Protein AF-A0A914YEJ6-F1 (afdb_monomer_lite)

Sequence (119 aa):
MFLLDGSIILDEILSHMDDKSYNLKNYNPLEQIVHTFHMEEMWASALIDYRNFEVDPPADKVCQCVMDIENNGILLKLRQTALIIREPNLMLGYGQERAERRCSENASSPGQLESPYHH

pLDDT: mean 75.42, std 19.62, range [35.03, 93.81]

Foldseek 3Di:
DPPPPLVVQLCVLVVCQVPCLPFQNPDHSVRSSVVVVVVVVVCVVVVVVVVVCVVPPPDPPDDVLVVPCVPVCVVVVVVVVSCCRRPVVVVCVVPVVVVVVVCVVVVPDDDDDDDPDDD

Radius of gyration: 22.32 Å; chains: 1; bounding box: 52×30×65 Å

Secondary structure (DSSP, 8-state):
-----HHHHHHHHHTTTT-TTSSSTTS-HHHHHHHHHHHHHHHHHHHHHHHHHHHS---SSS-HHHH-TTTSSHHHHHHHHHHHHH-HHHHHTTTHHHHHHHHHHHTT-----------

Organism: NCBI:txid310955

Structure (mmCIF, N/CA/C/O backbone):
data_AF-A0A914YEJ6-F1
#
_entry.id   AF-A0A914YEJ6-F1
#
loop_
_atom_site.group_PDB
_atom_site.id
_atom_site.type_symbol
_atom_site.label_atom_id
_atom_site.label_alt_id
_atom_site.label_comp_id
_atom_site.label_asym_id
_atom_site.label_entity_id
_atom_site.label_seq_id
_atom_site.pdbx_PDB_ins_code
_atom_site.Cartn_x
_atom_site.Cartn_y
_atom_site.Cartn_z
_atom_site.occupancy
_atom_site.B_iso_or_equiv
_atom_site.auth_seq_id
_atom_site.auth_comp_id
_atom_site.auth_asym_id
_atom_site.auth_atom_id
_atom_site.pdbx_PDB_model_num
ATOM 1 N N . MET A 1 1 ? 8.389 4.043 15.584 1.00 37.16 1 MET A N 1
ATOM 2 C CA . MET A 1 1 ? 8.777 5.094 14.625 1.00 37.16 1 MET A CA 1
ATOM 3 C C . MET A 1 1 ? 9.193 4.368 13.359 1.00 37.16 1 MET A C 1
ATOM 5 O O . MET A 1 1 ? 10.244 3.747 13.367 1.00 37.16 1 MET A O 1
ATOM 9 N N . PHE A 1 2 ? 8.316 4.313 12.356 1.00 49.88 2 PHE A N 1
ATOM 10 C CA . PHE A 1 2 ? 8.645 3.757 11.044 1.00 49.88 2 PHE A CA 1
ATOM 11 C C . PHE A 1 2 ? 9.394 4.847 10.279 1.00 49.88 2 PHE A C 1
ATOM 13 O O . PHE A 1 2 ? 8.782 5.704 9.654 1.00 49.88 2 PHE A O 1
ATOM 20 N N . LEU A 1 3 ? 10.714 4.885 10.433 1.00 52.75 3 LEU A N 1
ATOM 21 C CA . LEU A 1 3 ? 11.574 5.519 9.443 1.00 52.75 3 LEU A CA 1
ATOM 22 C C . LEU A 1 3 ? 11.826 4.439 8.395 1.00 52.75 3 LEU A C 1
ATOM 24 O O . LEU A 1 3 ? 12.773 3.668 8.530 1.00 52.75 3 LEU A O 1
ATOM 28 N N . LEU A 1 4 ? 10.928 4.310 7.417 1.00 60.31 4 LEU A N 1
ATOM 29 C CA . LEU A 1 4 ? 11.316 3.641 6.184 1.00 60.31 4 LEU A CA 1
ATOM 30 C C . LEU A 1 4 ? 12.352 4.547 5.534 1.00 60.31 4 LEU A C 1
ATOM 32 O O . LEU A 1 4 ? 12.073 5.686 5.161 1.00 60.31 4 LEU A O 1
ATOM 36 N N . ASP A 1 5 ? 13.590 4.071 5.543 1.00 78.25 5 ASP A N 1
ATOM 37 C CA . ASP A 1 5 ? 14.706 4.797 4.980 1.00 78.25 5 ASP A CA 1
ATOM 38 C C . ASP A 1 5 ? 14.478 4.848 3.468 1.00 78.25 5 ASP A C 1
ATOM 40 O O . ASP A 1 5 ? 14.524 3.822 2.788 1.00 78.25 5 ASP A O 1
ATOM 44 N N . GLY A 1 6 ? 14.156 6.031 2.939 1.00 83.62 6 GLY A N 1
ATOM 45 C CA . GLY A 1 6 ? 13.890 6.207 1.509 1.00 83.62 6 GLY A CA 1
ATOM 46 C C . GLY A 1 6 ? 15.054 5.728 0.636 1.00 83.62 6 GLY A C 1
ATOM 47 O O . GLY A 1 6 ? 14.845 5.367 -0.519 1.00 83.62 6 GLY A O 1
ATOM 48 N N . SER A 1 7 ? 16.262 5.660 1.205 1.00 85.50 7 SER A N 1
ATOM 49 C CA . SER A 1 7 ? 17.434 5.056 0.575 1.00 85.50 7 SER A CA 1
ATOM 50 C C . SER A 1 7 ? 17.279 3.552 0.318 1.00 85.50 7 SER A C 1
ATOM 52 O O . SER A 1 7 ? 17.687 3.104 -0.745 1.00 85.50 7 SER A O 1
ATOM 54 N N . ILE A 1 8 ? 16.629 2.792 1.208 1.00 89.44 8 ILE A N 1
ATOM 55 C CA . ILE A 1 8 ? 16.352 1.356 1.026 1.00 89.44 8 ILE A CA 1
ATOM 56 C C . ILE A 1 8 ? 15.338 1.150 -0.099 1.00 89.44 8 ILE A C 1
ATOM 58 O O . ILE A 1 8 ? 15.541 0.301 -0.957 1.00 89.44 8 ILE A O 1
ATOM 62 N N . ILE A 1 9 ? 14.264 1.948 -0.126 1.00 87.31 9 ILE A N 1
ATOM 63 C CA . ILE A 1 9 ? 13.260 1.892 -1.204 1.00 87.31 9 ILE A CA 1
ATOM 64 C C . ILE A 1 9 ? 13.918 2.182 -2.553 1.00 87.31 9 ILE A C 1
ATOM 66 O O . ILE A 1 9 ? 13.658 1.502 -3.545 1.00 87.31 9 ILE A O 1
ATOM 70 N N . LEU A 1 10 ? 14.771 3.205 -2.585 1.00 91.06 10 LEU A N 1
ATOM 71 C CA . LEU A 1 10 ? 15.481 3.583 -3.792 1.00 91.06 10 LEU A CA 1
ATOM 72 C C . LEU A 1 10 ? 16.456 2.484 -4.232 1.00 91.06 10 LEU A C 1
ATOM 74 O O . LEU A 1 10 ? 16.434 2.112 -5.399 1.0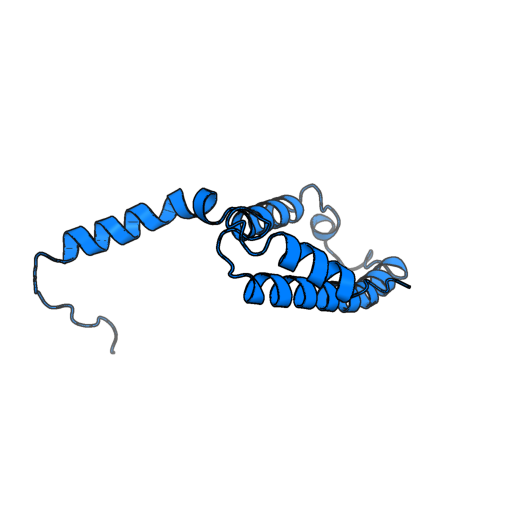0 91.06 10 LEU A O 1
ATOM 78 N N . ASP A 1 11 ? 17.268 1.946 -3.322 1.00 92.38 11 ASP A N 1
ATOM 79 C CA . ASP A 1 11 ? 18.223 0.866 -3.607 1.00 92.38 11 ASP A CA 1
ATOM 80 C C . ASP A 1 11 ? 17.519 -0.397 -4.126 1.00 92.38 11 ASP A C 1
ATOM 82 O O . ASP A 1 11 ? 17.920 -0.981 -5.133 1.00 92.38 11 ASP A O 1
ATOM 86 N N . GLU A 1 12 ? 16.392 -0.761 -3.517 1.00 91.25 12 GLU A N 1
ATOM 87 C CA . GLU A 1 12 ? 15.594 -1.919 -3.914 1.00 91.25 12 GLU A CA 1
ATOM 88 C C . GLU A 1 12 ? 15.016 -1.769 -5.331 1.00 91.25 12 GLU A C 1
ATOM 90 O O . GLU A 1 12 ? 15.052 -2.708 -6.123 1.00 91.25 12 GLU A O 1
ATOM 95 N N . ILE A 1 13 ? 14.500 -0.592 -5.695 1.00 90.06 13 ILE A N 1
ATOM 96 C CA . ILE A 1 13 ? 13.943 -0.377 -7.041 1.00 90.06 13 ILE A CA 1
ATOM 97 C C . ILE A 1 13 ? 15.060 -0.227 -8.076 1.00 90.06 13 ILE A C 1
ATOM 99 O O . ILE A 1 13 ? 14.962 -0.767 -9.178 1.00 90.06 13 ILE A O 1
ATOM 103 N N . LEU A 1 14 ? 16.135 0.492 -7.740 1.00 91.62 14 LEU A N 1
ATOM 104 C CA . LEU A 1 14 ? 17.247 0.711 -8.664 1.00 91.62 14 LEU A CA 1
ATOM 105 C C . LEU A 1 14 ? 18.047 -0.572 -8.925 1.00 91.62 14 LEU A C 1
ATOM 107 O O . LEU A 1 14 ? 18.492 -0.772 -10.053 1.00 91.62 14 LEU A O 1
ATOM 111 N N . SER A 1 15 ? 18.173 -1.470 -7.942 1.00 93.44 15 SER A N 1
ATOM 112 C CA . SER A 1 15 ? 18.809 -2.786 -8.129 1.00 93.44 15 SER A CA 1
ATOM 113 C C . SER A 1 15 ? 18.045 -3.705 -9.091 1.00 93.44 15 SER A C 1
ATOM 115 O O . SER A 1 15 ? 18.640 -4.624 -9.654 1.00 93.44 15 SER A O 1
ATOM 117 N N . HIS A 1 16 ? 16.768 -3.412 -9.350 1.00 90.50 16 HIS A N 1
ATOM 118 C CA . HIS A 1 16 ? 15.907 -4.145 -10.279 1.00 90.50 16 HIS A CA 1
ATOM 119 C C . HIS A 1 16 ? 15.459 -3.299 -11.483 1.00 90.50 16 HIS A C 1
ATOM 121 O O . HIS A 1 16 ? 14.530 -3.682 -12.191 1.00 90.50 16 HIS A O 1
ATOM 127 N N . MET A 1 17 ? 16.098 -2.154 -11.760 1.00 88.31 17 MET A N 1
ATOM 128 C CA . MET A 1 17 ? 15.587 -1.193 -12.753 1.00 88.31 17 MET A CA 1
ATOM 129 C C . MET A 1 17 ? 15.501 -1.736 -14.187 1.00 88.31 17 MET A C 1
ATOM 131 O O . MET A 1 17 ? 14.691 -1.256 -14.982 1.00 88.31 17 MET A O 1
ATOM 135 N N . ASP A 1 18 ? 16.328 -2.732 -14.507 1.00 86.69 18 ASP A N 1
ATOM 136 C CA . ASP A 1 18 ? 16.350 -3.400 -15.809 1.00 86.69 18 ASP A CA 1
ATOM 137 C C . ASP A 1 18 ? 15.408 -4.620 -15.869 1.00 86.69 18 ASP A C 1
ATOM 139 O O . ASP A 1 18 ? 15.151 -5.160 -16.951 1.00 86.69 18 ASP A O 1
ATOM 143 N N . ASP A 1 19 ? 14.851 -5.049 -14.731 1.00 87.00 19 ASP A N 1
ATOM 144 C CA . ASP A 1 19 ? 13.885 -6.141 -14.654 1.00 87.00 19 ASP A CA 1
ATOM 145 C C . ASP A 1 19 ? 12.456 -5.620 -14.856 1.00 87.00 19 ASP A C 1
ATOM 147 O O . ASP A 1 19 ? 11.771 -5.162 -13.944 1.00 87.00 19 ASP A O 1
ATOM 151 N N . LYS A 1 20 ? 11.958 -5.763 -16.086 1.00 79.44 20 LYS A N 1
ATOM 152 C CA . LYS A 1 20 ? 10.583 -5.386 -16.462 1.00 79.44 20 LYS A CA 1
ATOM 153 C C . LYS A 1 20 ? 9.496 -6.226 -15.781 1.00 79.44 20 LYS A C 1
ATOM 155 O O . LYS A 1 20 ? 8.315 -5.912 -15.913 1.00 79.44 20 LYS A O 1
ATOM 160 N N . SER A 1 21 ? 9.865 -7.326 -15.128 1.00 80.31 21 SER A N 1
ATOM 161 C CA . SER A 1 21 ? 8.944 -8.182 -14.382 1.00 80.31 21 SER A CA 1
ATOM 162 C C . SER A 1 21 ? 8.904 -7.864 -12.889 1.00 80.31 21 SER A C 1
ATOM 164 O O . SER A 1 21 ? 8.014 -8.360 -12.192 1.00 80.31 21 SER A O 1
ATOM 166 N N . TYR A 1 22 ? 9.821 -7.015 -12.417 1.00 82.12 22 TYR A N 1
ATOM 167 C CA . TYR A 1 22 ? 9.906 -6.610 -11.028 1.00 82.12 22 TYR A CA 1
ATOM 168 C C . TYR A 1 22 ? 8.752 -5.676 -10.637 1.00 82.12 22 TYR A C 1
ATOM 170 O O . TYR A 1 22 ? 8.433 -4.709 -11.331 1.00 82.12 22 TYR A O 1
ATOM 178 N N . ASN A 1 23 ? 8.133 -5.973 -9.491 1.00 80.12 23 ASN A N 1
ATOM 179 C CA . ASN A 1 23 ? 7.083 -5.180 -8.854 1.00 80.12 23 ASN A CA 1
ATOM 180 C C . ASN A 1 23 ? 5.887 -4.837 -9.776 1.00 80.12 23 ASN A C 1
ATOM 182 O O . ASN A 1 23 ? 5.010 -5.676 -9.999 1.00 80.12 23 ASN A O 1
ATOM 186 N N . LEU A 1 24 ? 5.822 -3.604 -10.288 1.00 81.94 24 LEU A N 1
ATOM 187 C CA . LEU A 1 24 ? 4.733 -3.103 -11.126 1.00 81.94 24 LEU A CA 1
ATOM 188 C C . LEU A 1 24 ? 5.108 -3.229 -12.606 1.00 81.94 24 LEU A C 1
ATOM 190 O O . LEU A 1 24 ? 5.722 -2.336 -13.184 1.00 81.94 24 LEU A O 1
ATOM 194 N N . LYS A 1 25 ? 4.679 -4.324 -13.240 1.00 78.19 25 LYS A N 1
ATOM 195 C CA . LYS A 1 25 ? 5.105 -4.735 -14.596 1.00 78.19 25 LYS A CA 1
ATOM 196 C C . LYS A 1 25 ? 4.863 -3.716 -15.719 1.00 78.19 25 LYS A C 1
ATOM 198 O O . LYS A 1 25 ? 5.506 -3.793 -16.760 1.00 78.19 25 LYS A O 1
ATOM 203 N N . ASN A 1 26 ? 3.935 -2.777 -15.533 1.00 78.12 26 ASN A N 1
ATOM 204 C CA . ASN A 1 26 ? 3.613 -1.741 -16.524 1.00 78.12 26 ASN A CA 1
ATOM 205 C C . ASN A 1 26 ? 4.187 -0.357 -16.172 1.00 78.12 26 ASN A C 1
ATOM 207 O O . ASN A 1 26 ? 3.872 0.609 -16.860 1.00 78.12 26 ASN A O 1
ATOM 211 N N . TYR A 1 27 ? 4.982 -0.252 -15.105 1.00 83.31 27 TYR A N 1
ATOM 212 C CA . TYR A 1 27 ? 5.528 1.010 -14.614 1.00 83.31 27 TYR A CA 1
ATOM 213 C C . TYR A 1 27 ? 7.011 1.085 -14.960 1.00 83.31 27 TYR A C 1
ATOM 215 O O . TYR A 1 27 ? 7.770 0.140 -14.725 1.00 83.31 27 TYR A O 1
ATOM 223 N N . ASN A 1 28 ? 7.447 2.230 -15.472 1.00 87.25 28 ASN A N 1
ATOM 224 C CA . ASN A 1 28 ? 8.872 2.507 -15.597 1.00 87.25 28 ASN A CA 1
ATOM 225 C C . ASN A 1 28 ? 9.510 2.718 -14.200 1.00 87.25 28 ASN A C 1
ATOM 227 O O . ASN A 1 28 ? 8.792 2.994 -13.236 1.00 87.25 28 ASN A O 1
ATOM 231 N N . PRO A 1 29 ? 10.846 2.621 -14.054 1.00 88.44 29 PRO A N 1
ATOM 232 C CA . PRO A 1 29 ? 11.495 2.717 -12.743 1.00 88.44 29 PRO A CA 1
ATOM 233 C C . PRO A 1 29 ? 11.163 3.996 -11.959 1.00 88.44 29 PRO A C 1
ATOM 235 O O . PRO A 1 29 ? 10.999 3.946 -10.743 1.00 88.44 29 PRO A O 1
ATOM 238 N N . LEU A 1 30 ? 10.996 5.139 -12.635 1.00 89.69 30 LEU A N 1
ATOM 239 C CA . LEU A 1 30 ? 10.609 6.390 -11.976 1.00 89.69 30 LEU A CA 1
ATOM 240 C C . LEU A 1 30 ? 9.182 6.312 -11.421 1.00 89.69 30 LEU A C 1
ATOM 242 O O . LEU A 1 30 ? 8.934 6.736 -10.294 1.00 89.69 30 LEU A O 1
ATOM 246 N N . GLU A 1 31 ? 8.250 5.748 -12.186 1.00 89.00 31 GLU A N 1
ATOM 247 C CA . GLU A 1 31 ? 6.876 5.531 -11.731 1.00 89.00 31 GLU A CA 1
ATOM 248 C C . GLU A 1 31 ? 6.827 4.559 -10.546 1.00 89.00 31 GLU A C 1
ATOM 250 O O . GLU A 1 31 ? 6.050 4.779 -9.621 1.00 89.00 31 GLU A O 1
ATOM 255 N N . GLN A 1 32 ? 7.676 3.525 -10.524 1.00 88.81 32 GLN A N 1
ATOM 256 C CA . GLN A 1 32 ? 7.788 2.602 -9.387 1.00 88.81 32 GLN A CA 1
ATOM 257 C C . GLN A 1 32 ? 8.293 3.306 -8.121 1.00 88.81 32 GLN A C 1
ATOM 259 O O . GLN A 1 32 ? 7.735 3.103 -7.040 1.00 88.81 32 GLN A O 1
ATOM 264 N N . ILE A 1 33 ? 9.309 4.167 -8.251 1.00 90.56 33 ILE A N 1
ATOM 265 C CA . ILE A 1 33 ? 9.833 4.979 -7.144 1.00 90.56 33 ILE A CA 1
ATOM 266 C C . ILE A 1 33 ? 8.733 5.892 -6.602 1.00 90.56 33 ILE A C 1
ATOM 268 O O . ILE A 1 33 ? 8.412 5.833 -5.415 1.00 90.56 33 ILE A O 1
ATOM 272 N N . VAL A 1 34 ? 8.116 6.697 -7.472 1.00 91.44 34 VAL A N 1
ATOM 273 C CA . VAL A 1 34 ? 7.065 7.647 -7.075 1.00 91.44 34 VAL A CA 1
ATOM 274 C C . VAL A 1 34 ? 5.880 6.918 -6.452 1.00 91.44 34 VAL A C 1
ATOM 276 O O . VAL A 1 34 ? 5.381 7.353 -5.418 1.00 91.44 34 VAL A O 1
ATOM 279 N N . HIS A 1 35 ? 5.451 5.793 -7.030 1.00 88.75 35 HIS A N 1
ATOM 280 C CA . HIS A 1 35 ? 4.367 4.992 -6.471 1.00 88.75 35 HIS A CA 1
ATOM 281 C C . HIS A 1 35 ? 4.704 4.484 -5.067 1.00 88.75 35 HIS A C 1
ATOM 283 O O . HIS A 1 35 ? 3.871 4.581 -4.172 1.00 88.75 35 HIS A O 1
ATOM 289 N N . THR A 1 36 ? 5.920 3.981 -4.852 1.00 88.75 36 THR A N 1
ATOM 290 C CA . THR A 1 36 ? 6.316 3.437 -3.547 1.00 88.75 36 THR A CA 1
ATOM 291 C C . THR A 1 36 ? 6.364 4.536 -2.484 1.00 88.75 36 THR A C 1
ATOM 293 O O . THR A 1 36 ? 5.761 4.376 -1.428 1.00 88.75 36 THR A O 1
ATOM 296 N N . PHE A 1 37 ? 6.961 5.696 -2.785 1.00 91.12 37 PHE A N 1
ATOM 297 C CA . PHE A 1 37 ? 6.942 6.851 -1.876 1.00 91.12 37 PHE A CA 1
ATOM 298 C C . PHE A 1 37 ? 5.528 7.376 -1.608 1.00 91.12 37 PHE A C 1
ATOM 300 O O . PHE A 1 37 ? 5.198 7.685 -0.465 1.00 91.12 37 PHE A O 1
ATOM 307 N N . HIS A 1 38 ? 4.680 7.443 -2.637 1.00 91.00 38 HIS A N 1
ATOM 308 C CA . HIS A 1 38 ? 3.287 7.849 -2.478 1.00 91.00 38 HIS A CA 1
ATOM 309 C C . HIS A 1 38 ? 2.525 6.903 -1.542 1.00 91.00 38 HIS A C 1
ATOM 311 O O . HIS A 1 38 ? 1.784 7.361 -0.675 1.00 91.00 38 HIS A O 1
ATOM 317 N N . MET A 1 39 ? 2.722 5.588 -1.680 1.00 89.56 39 MET A N 1
ATOM 318 C CA . MET A 1 39 ? 2.090 4.609 -0.796 1.00 89.56 39 MET A CA 1
ATOM 319 C C . MET A 1 39 ? 2.601 4.726 0.644 1.00 89.56 39 MET A C 1
ATOM 321 O O . MET A 1 39 ? 1.791 4.665 1.563 1.00 89.56 39 MET A O 1
ATOM 325 N N . GLU A 1 40 ? 3.900 4.951 0.856 1.00 90.06 40 GLU A N 1
ATOM 326 C CA . GLU A 1 40 ? 4.462 5.195 2.193 1.00 90.06 40 GLU A CA 1
ATOM 327 C C . GLU A 1 40 ? 3.848 6.425 2.872 1.00 90.06 40 GLU A C 1
ATOM 329 O O . GLU A 1 40 ? 3.429 6.357 4.030 1.00 90.06 40 GLU A O 1
ATOM 334 N N . GLU A 1 41 ? 3.727 7.538 2.146 1.00 90.94 41 GLU A N 1
ATOM 335 C CA . GLU A 1 41 ? 3.076 8.748 2.654 1.00 90.94 41 GLU A CA 1
ATOM 336 C C . GLU A 1 41 ? 1.605 8.483 2.998 1.00 90.94 41 GLU A C 1
ATOM 338 O O . GLU A 1 41 ? 1.157 8.789 4.105 1.00 90.94 41 GLU A O 1
ATOM 343 N N . MET A 1 42 ? 0.871 7.838 2.087 1.00 92.31 42 MET A N 1
ATOM 344 C CA . MET A 1 42 ? -0.529 7.471 2.296 1.00 92.31 42 MET A CA 1
ATOM 345 C C . MET A 1 42 ? -0.713 6.584 3.531 1.00 92.31 42 MET A C 1
ATOM 347 O O . MET A 1 42 ? -1.630 6.823 4.318 1.00 92.31 42 MET A O 1
ATOM 351 N N . TRP A 1 43 ? 0.156 5.590 3.745 1.00 90.62 43 TRP A N 1
ATOM 352 C CA . TRP A 1 43 ? 0.096 4.729 4.928 1.00 90.62 43 TRP A CA 1
ATOM 353 C C . TRP A 1 43 ? 0.446 5.476 6.210 1.00 90.62 43 TRP A C 1
ATOM 355 O O . TRP A 1 43 ? -0.224 5.281 7.226 1.00 90.62 43 TRP A O 1
ATOM 365 N N . ALA A 1 44 ? 1.448 6.355 6.176 1.00 91.25 44 ALA A N 1
ATOM 366 C CA . ALA A 1 44 ? 1.810 7.181 7.319 1.00 91.25 44 ALA A CA 1
ATOM 367 C C . ALA A 1 44 ? 0.664 8.122 7.728 1.00 91.25 44 ALA A C 1
ATOM 369 O O . ALA A 1 44 ? 0.378 8.250 8.921 1.00 91.25 44 ALA A O 1
ATOM 370 N N . SER A 1 45 ? -0.026 8.731 6.758 1.00 92.75 45 SER A N 1
ATOM 371 C CA . SER A 1 45 ? -1.218 9.545 7.010 1.00 92.75 45 SER A CA 1
ATOM 372 C C . SER A 1 45 ? -2.383 8.704 7.536 1.00 92.75 45 SER A C 1
ATOM 374 O O . SER A 1 45 ? -2.943 9.026 8.582 1.00 92.75 45 SER A O 1
ATOM 376 N N . ALA A 1 46 ? -2.706 7.587 6.875 1.00 92.31 46 ALA A N 1
ATOM 377 C CA . ALA A 1 46 ? -3.813 6.712 7.264 1.00 92.31 46 ALA A CA 1
ATOM 378 C C . ALA A 1 46 ? -3.623 6.081 8.655 1.00 92.31 46 ALA A C 1
ATOM 380 O O . ALA A 1 46 ? -4.600 5.816 9.355 1.00 92.31 46 ALA A O 1
ATOM 381 N N . LEU A 1 47 ? -2.377 5.866 9.091 1.00 92.94 47 LEU A N 1
ATOM 382 C CA . LEU A 1 47 ? -2.065 5.332 10.417 1.00 92.94 47 LEU A CA 1
ATOM 383 C C . LEU A 1 47 ? -2.588 6.227 11.551 1.00 92.94 47 LEU A C 1
ATOM 385 O O . LEU A 1 47 ? -2.924 5.719 12.620 1.00 92.94 47 LEU A O 1
ATOM 389 N N . ILE A 1 48 ? -2.646 7.545 11.342 1.00 92.62 48 ILE A N 1
ATOM 390 C CA . ILE A 1 48 ? -3.166 8.487 12.340 1.00 92.62 48 ILE A CA 1
ATOM 391 C C . ILE A 1 48 ? -4.654 8.219 12.565 1.00 92.62 48 ILE A C 1
ATOM 393 O O . ILE A 1 48 ? -5.079 8.017 13.703 1.00 92.62 48 ILE A O 1
ATOM 397 N N . ASP A 1 49 ? -5.422 8.141 11.481 1.00 91.38 49 ASP A N 1
ATOM 398 C CA . ASP A 1 49 ? -6.856 7.864 11.543 1.00 91.38 49 ASP A CA 1
ATOM 399 C C . ASP A 1 49 ? -7.130 6.457 12.071 1.00 91.38 49 ASP A C 1
ATOM 401 O O . ASP A 1 49 ? -7.990 6.275 12.930 1.00 91.38 49 ASP A O 1
ATOM 405 N N . TYR A 1 50 ? -6.348 5.467 11.634 1.00 90.25 50 TYR A N 1
ATOM 406 C CA . TYR A 1 50 ? -6.456 4.097 12.129 1.00 90.25 50 TYR A CA 1
ATOM 407 C C . TYR A 1 50 ? -6.272 4.019 13.649 1.00 90.25 50 TYR A C 1
ATOM 409 O O . TYR A 1 50 ? -7.060 3.373 14.334 1.00 90.25 50 TYR A O 1
ATOM 417 N N . ARG A 1 51 ? -5.272 4.718 14.201 1.00 93.06 51 ARG A N 1
ATOM 418 C CA . ARG A 1 51 ? -5.058 4.775 15.656 1.00 93.06 51 ARG A CA 1
ATOM 419 C C . ARG A 1 51 ? -6.223 5.429 16.389 1.00 93.06 51 ARG A C 1
ATOM 421 O O . ARG A 1 51 ? -6.565 4.984 17.478 1.00 93.06 51 ARG A O 1
ATOM 428 N N . ASN A 1 52 ? -6.845 6.452 15.804 1.00 90.06 52 ASN A N 1
ATOM 429 C CA . ASN A 1 52 ? -8.043 7.059 16.384 1.00 90.06 52 ASN A CA 1
ATOM 430 C C . ASN A 1 52 ? -9.210 6.057 16.412 1.00 90.06 52 ASN A C 1
ATOM 432 O O . ASN A 1 52 ? -9.883 5.942 17.434 1.00 90.06 52 ASN A O 1
ATOM 436 N N . PHE A 1 53 ? -9.397 5.284 15.337 1.00 86.38 53 PHE A N 1
ATOM 437 C CA . PHE A 1 53 ? -10.399 4.214 15.278 1.00 86.38 53 PHE A CA 1
ATOM 438 C C . PHE A 1 53 ? -10.127 3.061 16.251 1.00 86.38 53 PHE A C 1
ATOM 440 O O . PHE A 1 53 ? -11.069 2.453 16.748 1.00 86.38 53 PHE A O 1
ATOM 447 N N . GLU A 1 54 ? -8.861 2.740 16.519 1.00 87.81 54 GLU A N 1
ATOM 448 C CA . GLU A 1 54 ? -8.488 1.685 17.467 1.00 87.81 54 GLU A CA 1
ATOM 449 C C . GLU A 1 54 ? -8.844 2.066 18.914 1.00 87.81 54 GLU A C 1
ATOM 451 O O . GLU A 1 54 ? -9.244 1.210 19.702 1.00 87.81 54 GLU A O 1
ATOM 456 N N . VAL A 1 55 ? -8.732 3.355 19.257 1.00 91.12 55 VAL A N 1
ATOM 457 C CA . VAL A 1 55 ? -9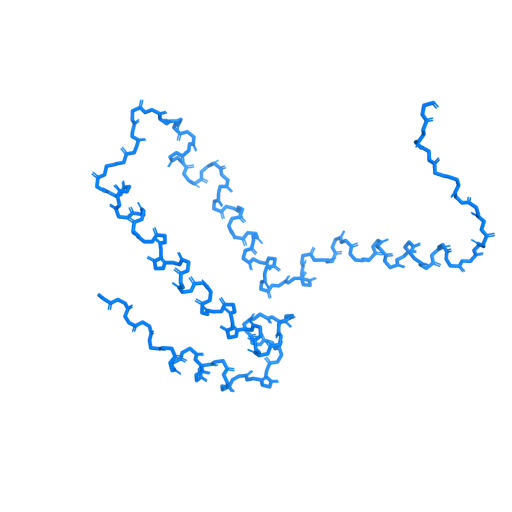.068 3.884 20.589 1.00 91.12 55 VAL A CA 1
ATOM 458 C C . VAL A 1 55 ? -10.579 4.054 20.777 1.00 91.12 55 VAL A C 1
ATOM 460 O O . VAL A 1 55 ? -11.086 3.753 21.857 1.00 91.12 55 VAL A O 1
ATOM 463 N N . ASP A 1 56 ? -11.291 4.534 19.754 1.00 87.12 56 ASP A N 1
ATOM 464 C CA . ASP A 1 56 ? -12.741 4.774 19.783 1.00 87.12 56 ASP A CA 1
ATOM 465 C C . ASP A 1 56 ? -13.423 4.129 18.560 1.00 87.12 56 ASP A C 1
ATOM 467 O O . ASP A 1 56 ? -13.685 4.794 17.548 1.00 87.12 56 ASP A O 1
ATOM 471 N N . PRO A 1 57 ? -13.669 2.805 18.599 1.00 83.12 57 PRO A N 1
ATOM 472 C CA . PRO A 1 57 ? -14.281 2.105 17.483 1.00 83.12 57 PRO A CA 1
ATOM 473 C C . PRO A 1 57 ? -15.754 2.512 17.346 1.00 83.12 57 PRO A C 1
ATOM 475 O O . PRO A 1 57 ? -16.489 2.563 18.337 1.00 83.12 57 PRO A O 1
ATOM 478 N N . PRO A 1 58 ? -16.253 2.736 16.121 1.00 73.62 58 PRO A N 1
ATOM 479 C CA . PRO A 1 58 ? -17.607 3.217 15.913 1.00 73.62 58 PRO A CA 1
ATOM 480 C C . PRO A 1 58 ? -18.592 2.039 16.038 1.00 73.62 58 PRO A C 1
ATOM 482 O O . PRO A 1 58 ? -19.020 1.449 15.051 1.00 73.62 58 PRO A O 1
ATOM 485 N N . ALA A 1 59 ? -18.924 1.654 17.272 1.00 68.88 59 ALA A N 1
ATOM 486 C CA . ALA A 1 59 ? -19.731 0.464 17.560 1.00 68.88 59 ALA A CA 1
ATOM 487 C C . ALA A 1 59 ? -21.249 0.733 17.548 1.00 68.88 59 ALA A C 1
ATOM 489 O O . ALA A 1 59 ? -22.025 -0.120 17.120 1.00 68.88 59 ALA A O 1
ATOM 490 N N . ASP A 1 60 ? -21.685 1.931 17.948 1.00 71.19 60 ASP A N 1
ATOM 491 C CA . ASP A 1 60 ? -23.108 2.179 18.246 1.00 71.19 60 ASP A CA 1
ATOM 492 C C . ASP A 1 60 ? -23.916 2.755 17.071 1.00 71.19 60 ASP A C 1
ATOM 494 O O . ASP A 1 60 ? -25.146 2.806 17.117 1.00 71.19 60 ASP A O 1
ATOM 498 N N . LYS A 1 61 ? -23.245 3.234 16.016 1.00 77.25 61 LYS A N 1
ATOM 499 C CA . LYS A 1 61 ? -23.874 4.003 14.919 1.00 77.25 61 LYS A CA 1
ATOM 500 C C . LYS A 1 61 ? -23.625 3.436 13.525 1.00 77.25 61 LYS A C 1
ATOM 502 O O . LYS A 1 61 ? -24.049 4.041 12.541 1.00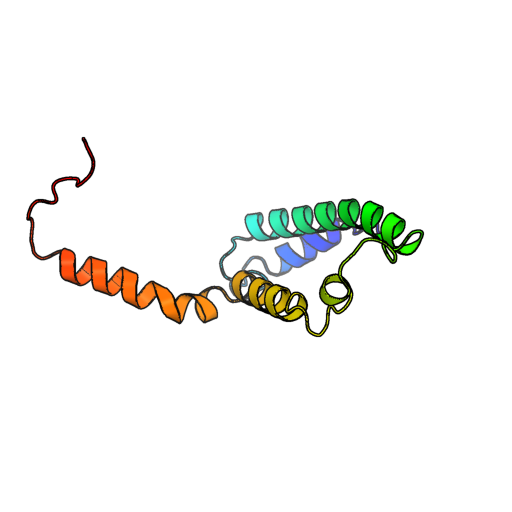 77.25 61 LYS A O 1
ATOM 507 N N . VAL A 1 62 ? -22.935 2.304 13.423 1.00 84.75 62 VAL A N 1
ATOM 508 C CA . VAL A 1 62 ? -22.501 1.744 12.140 1.00 84.75 62 VAL A CA 1
ATOM 509 C C . VAL A 1 62 ? -23.178 0.401 11.910 1.00 84.75 62 VAL A C 1
ATOM 511 O O . VAL A 1 62 ? -23.383 -0.380 12.835 1.00 84.75 62 VAL A O 1
ATOM 514 N N . CYS A 1 63 ? -23.567 0.137 10.662 1.00 85.81 63 CYS A N 1
ATOM 515 C CA . CYS A 1 63 ? -24.135 -1.150 10.273 1.00 85.81 63 CYS A CA 1
ATOM 516 C C . CYS A 1 63 ? -23.168 -2.287 10.627 1.00 85.81 63 CYS A C 1
ATOM 518 O O . CYS A 1 63 ? -21.983 -2.207 10.307 1.00 85.81 63 CYS A O 1
ATOM 520 N N . GLN A 1 64 ? -23.687 -3.390 11.172 1.00 86.75 64 GLN A N 1
ATOM 521 C CA . GLN A 1 64 ? -22.897 -4.606 11.419 1.00 86.75 64 GLN A CA 1
ATOM 522 C C . GLN A 1 64 ? -22.199 -5.116 10.148 1.00 86.75 64 GLN A C 1
ATOM 524 O O . GLN A 1 64 ? -21.077 -5.603 10.214 1.00 86.75 64 GLN A O 1
ATOM 529 N N . CYS A 1 65 ? -22.819 -4.915 8.982 1.00 87.25 65 CYS A N 1
ATOM 530 C CA . CYS A 1 65 ? -22.234 -5.222 7.681 1.00 87.25 65 CYS A CA 1
ATOM 531 C C . CYS A 1 65 ? -20.904 -4.497 7.416 1.00 87.25 65 CYS A C 1
ATOM 533 O O . CYS A 1 65 ? -20.040 -5.028 6.735 1.00 87.25 65 CYS A O 1
ATOM 535 N N . VAL A 1 66 ? -20.702 -3.290 7.943 1.00 86.69 66 VAL A N 1
ATOM 536 C CA . VAL A 1 66 ? -19.443 -2.552 7.753 1.00 86.69 66 VAL A CA 1
ATOM 537 C C . VAL A 1 66 ? -18.329 -3.149 8.617 1.00 86.69 66 VAL A C 1
ATOM 539 O O . VAL A 1 66 ? -17.178 -3.170 8.193 1.00 86.69 66 VAL A O 1
ATOM 542 N N . MET A 1 67 ? -18.680 -3.680 9.790 1.00 84.12 67 MET A N 1
ATOM 543 C CA . MET A 1 67 ? -17.735 -4.272 10.741 1.00 84.12 67 MET A CA 1
ATOM 544 C C . MET A 1 67 ? -17.336 -5.710 10.369 1.00 84.12 67 MET A C 1
ATOM 546 O O . MET A 1 67 ? -16.255 -6.162 10.738 1.00 84.12 67 MET A O 1
ATOM 550 N N . ASP A 1 68 ? -18.174 -6.424 9.615 1.00 89.06 68 ASP A N 1
ATOM 551 C CA . ASP A 1 68 ? -17.887 -7.773 9.116 1.00 89.06 68 ASP A CA 1
ATOM 552 C C . ASP A 1 68 ? -17.068 -7.738 7.813 1.00 89.06 68 ASP A C 1
ATOM 554 O O . ASP A 1 68 ? -17.578 -7.949 6.709 1.00 89.06 68 ASP A O 1
ATOM 558 N N . ILE A 1 69 ? -15.771 -7.441 7.940 1.00 89.44 69 ILE A N 1
ATOM 559 C CA . ILE A 1 69 ? -14.844 -7.322 6.800 1.00 89.44 69 ILE A CA 1
ATOM 560 C C . ILE A 1 69 ? -14.660 -8.626 6.009 1.00 89.44 69 ILE A C 1
ATOM 562 O O . ILE A 1 69 ? -14.264 -8.584 4.842 1.00 89.44 69 ILE A O 1
ATOM 566 N N . GLU A 1 70 ? -14.956 -9.775 6.618 1.00 92.94 70 GLU A N 1
ATOM 567 C CA . GLU A 1 70 ? -14.846 -11.083 5.968 1.00 92.94 70 GLU A CA 1
ATOM 568 C C . GLU A 1 70 ? -16.006 -11.318 4.991 1.00 92.94 70 GLU A C 1
ATOM 570 O O . GLU A 1 70 ? -15.800 -11.899 3.924 1.00 92.94 70 GLU A O 1
ATOM 575 N N . ASN A 1 71 ? -17.207 -10.807 5.298 1.00 92.44 71 ASN A N 1
ATOM 576 C CA . ASN A 1 71 ? -18.405 -11.048 4.483 1.00 92.44 71 ASN A CA 1
ATOM 577 C C . ASN A 1 71 ? -18.943 -9.817 3.737 1.00 92.44 71 ASN A C 1
ATOM 579 O O . ASN A 1 71 ? -19.816 -9.963 2.882 1.00 92.44 71 ASN A O 1
ATOM 583 N N . ASN A 1 72 ? -18.433 -8.609 3.987 1.00 91.31 72 ASN A N 1
ATOM 584 C CA . ASN A 1 72 ? -18.901 -7.399 3.294 1.00 91.31 72 ASN A CA 1
ATOM 585 C C . ASN A 1 72 ? -18.262 -7.163 1.913 1.00 91.31 72 ASN A C 1
ATOM 587 O O . ASN A 1 72 ? -18.618 -6.220 1.206 1.00 91.31 72 ASN A O 1
ATOM 591 N N . GLY A 1 73 ? -17.320 -8.024 1.519 1.00 92.81 73 GLY A N 1
ATOM 592 C CA . GLY A 1 73 ? -16.662 -7.988 0.215 1.00 92.81 73 GLY A CA 1
ATOM 593 C C . GLY A 1 73 ? -15.470 -7.031 0.107 1.00 92.81 73 GLY A C 1
ATOM 594 O O . GLY A 1 73 ? -14.818 -7.021 -0.942 1.00 92.81 73 GLY A O 1
ATOM 595 N N . ILE A 1 74 ? -15.119 -6.273 1.156 1.00 93.81 74 ILE A N 1
ATOM 596 C CA . ILE A 1 74 ? -13.989 -5.331 1.104 1.00 93.81 74 ILE A CA 1
ATOM 597 C C . ILE A 1 74 ? -12.662 -6.051 0.857 1.00 93.81 74 ILE A C 1
ATOM 599 O O . ILE A 1 74 ? -11.890 -5.640 -0.008 1.00 93.81 74 ILE A O 1
ATOM 603 N N . LEU A 1 75 ? -12.421 -7.181 1.531 1.00 93.62 75 LEU A N 1
ATOM 604 C CA . LEU A 1 75 ? -11.194 -7.962 1.363 1.00 93.62 75 LEU A CA 1
ATOM 605 C C . LEU A 1 75 ? -11.080 -8.549 -0.046 1.00 93.62 75 LEU A C 1
ATOM 607 O O . LEU A 1 75 ? -9.998 -8.549 -0.636 1.00 93.62 75 LEU A O 1
ATOM 611 N N . LEU A 1 76 ? -12.197 -9.011 -0.618 1.00 92.81 76 LEU A N 1
ATOM 612 C CA . LEU A 1 76 ? -12.235 -9.469 -2.005 1.00 92.81 76 LEU A CA 1
ATOM 613 C C . LEU A 1 76 ? -11.860 -8.329 -2.955 1.00 92.81 76 LEU A C 1
ATOM 615 O O . LEU A 1 76 ? -11.011 -8.514 -3.829 1.00 92.81 76 LEU A O 1
ATOM 619 N N . LYS A 1 77 ? -12.452 -7.146 -2.764 1.00 91.75 77 LYS A N 1
ATOM 620 C CA . LYS A 1 77 ? -12.174 -5.991 -3.616 1.00 91.75 77 LYS A CA 1
ATOM 621 C C . LYS A 1 77 ? -10.723 -5.528 -3.494 1.00 91.75 77 LYS A C 1
ATOM 623 O O . LYS A 1 77 ? -10.103 -5.259 -4.517 1.00 91.75 77 LYS A O 1
ATOM 628 N N . LEU A 1 78 ? -10.161 -5.495 -2.286 1.00 91.00 78 LEU A N 1
ATOM 629 C CA . LEU A 1 78 ? -8.754 -5.148 -2.055 1.00 91.00 78 LEU A CA 1
ATOM 630 C C . LEU A 1 78 ? -7.805 -6.116 -2.771 1.00 91.00 78 LEU A C 1
ATOM 632 O O . LEU A 1 78 ? -6.885 -5.676 -3.460 1.00 91.00 78 LEU A O 1
ATOM 636 N N . ARG A 1 79 ? -8.064 -7.428 -2.688 1.00 90.81 79 ARG A N 1
ATOM 637 C CA . ARG A 1 79 ? -7.287 -8.449 -3.413 1.00 90.81 79 ARG A CA 1
ATOM 638 C C . ARG A 1 79 ? -7.385 -8.265 -4.929 1.00 90.81 79 ARG A C 1
ATOM 640 O O . ARG A 1 79 ? -6.369 -8.318 -5.614 1.00 90.81 79 ARG A O 1
ATOM 647 N N . GLN A 1 80 ? -8.584 -8.006 -5.453 1.00 90.62 80 GLN A N 1
ATOM 648 C CA . GLN A 1 80 ? -8.784 -7.735 -6.880 1.00 90.62 80 GLN A CA 1
ATOM 649 C C . GLN A 1 80 ? -8.035 -6.481 -7.336 1.00 90.62 80 GLN A C 1
ATOM 651 O O . GLN A 1 80 ? -7.368 -6.516 -8.364 1.00 90.62 80 GLN A O 1
ATOM 656 N N . THR A 1 81 ? -8.109 -5.392 -6.572 1.00 87.44 81 THR A N 1
ATOM 657 C CA . THR A 1 81 ? -7.381 -4.155 -6.873 1.00 87.44 81 THR A CA 1
ATOM 658 C C . THR A 1 81 ? -5.872 -4.393 -6.884 1.00 87.44 81 THR A C 1
ATOM 660 O O . THR A 1 81 ? -5.205 -3.978 -7.827 1.00 87.44 81 THR A O 1
ATOM 663 N N . ALA A 1 82 ? -5.332 -5.124 -5.903 1.00 86.25 82 ALA A N 1
ATOM 664 C CA . ALA A 1 82 ? -3.912 -5.472 -5.873 1.00 86.25 82 ALA A CA 1
ATOM 665 C C . ALA A 1 82 ? -3.486 -6.286 -7.107 1.00 86.25 82 ALA A C 1
ATOM 667 O O . ALA A 1 82 ? -2.428 -6.027 -7.680 1.00 86.25 82 ALA A O 1
ATOM 668 N N . LEU A 1 83 ? -4.324 -7.230 -7.549 1.00 85.69 83 LEU A N 1
ATOM 669 C CA . LEU A 1 83 ? -4.084 -7.992 -8.776 1.00 85.69 83 LEU A CA 1
ATOM 670 C C . LEU A 1 83 ? -4.146 -7.113 -10.029 1.00 85.69 83 LEU A C 1
ATOM 672 O O . LEU A 1 83 ? -3.294 -7.259 -10.892 1.00 85.69 83 LEU A O 1
ATOM 676 N N . ILE A 1 84 ? -5.100 -6.184 -10.132 1.00 84.00 84 ILE A N 1
ATOM 677 C CA . ILE A 1 84 ? -5.186 -5.250 -11.270 1.00 84.00 84 ILE A CA 1
ATOM 678 C C . ILE A 1 84 ? -3.925 -4.384 -11.364 1.00 84.00 84 ILE A C 1
ATOM 680 O O . ILE A 1 84 ? -3.430 -4.141 -12.459 1.00 84.00 84 ILE A O 1
ATOM 684 N N . ILE A 1 85 ? -3.404 -3.929 -10.223 1.00 81.75 85 ILE A N 1
ATOM 685 C CA . ILE A 1 85 ? -2.220 -3.066 -10.164 1.00 81.75 85 ILE A CA 1
ATOM 686 C C . ILE A 1 85 ? -0.943 -3.842 -10.529 1.00 81.75 85 ILE A C 1
ATOM 688 O O . ILE A 1 85 ? -0.130 -3.350 -11.309 1.00 81.75 85 ILE A O 1
ATOM 692 N N . ARG A 1 86 ? -0.759 -5.053 -9.987 1.00 82.19 86 ARG A N 1
ATOM 693 C CA . ARG A 1 86 ? 0.469 -5.854 -10.177 1.00 82.19 86 ARG A CA 1
ATOM 694 C C . ARG A 1 86 ? 0.475 -6.667 -11.467 1.00 82.19 86 ARG A C 1
ATOM 696 O O . ARG A 1 86 ? 1.519 -6.869 -12.076 1.00 82.19 86 ARG A O 1
ATOM 703 N N . GLU A 1 87 ? -0.699 -7.130 -11.878 1.00 82.81 87 GLU A N 1
ATOM 704 C CA . GLU A 1 87 ? -0.910 -8.008 -13.027 1.00 82.81 87 GLU A CA 1
ATOM 705 C C . GLU A 1 87 ? -1.978 -7.438 -13.977 1.00 82.81 87 GLU A C 1
ATOM 707 O O . GLU A 1 87 ? -2.975 -8.106 -14.283 1.00 82.81 87 GLU A O 1
ATOM 712 N N . PRO A 1 88 ? -1.792 -6.205 -14.482 1.00 73.94 88 PRO A N 1
ATOM 713 C CA . PRO A 1 88 ? -2.779 -5.548 -15.336 1.00 73.94 88 PRO A CA 1
ATOM 714 C C . PRO A 1 88 ? -3.134 -6.406 -16.555 1.00 73.94 88 PRO A C 1
ATOM 716 O O . PRO A 1 88 ? -4.301 -6.513 -16.916 1.00 73.94 88 PRO A O 1
ATOM 719 N N . ASN A 1 89 ? -2.162 -7.117 -17.128 1.00 74.19 89 ASN A N 1
ATOM 720 C CA . ASN A 1 89 ? -2.373 -7.949 -18.315 1.00 74.19 89 ASN A CA 1
ATOM 721 C C . ASN A 1 89 ? -3.201 -9.222 -18.036 1.00 74.19 89 ASN A C 1
ATOM 723 O O . ASN A 1 89 ? -3.882 -9.703 -18.938 1.00 74.19 89 ASN A O 1
ATOM 727 N N . LEU A 1 90 ? -3.214 -9.744 -16.798 1.00 72.94 90 LEU A N 1
ATOM 728 C CA . LEU A 1 90 ? -4.085 -10.873 -16.424 1.00 72.94 90 LEU A CA 1
ATOM 729 C C . LEU A 1 90 ? -5.556 -10.448 -16.316 1.00 72.94 90 LEU A C 1
ATOM 731 O O . LEU A 1 90 ? -6.454 -11.250 -16.559 1.00 72.94 90 LEU A O 1
ATOM 735 N N . MET A 1 91 ? -5.803 -9.183 -15.970 1.00 63.94 91 MET A N 1
ATOM 736 C CA . MET A 1 91 ? -7.150 -8.629 -15.805 1.00 63.94 91 MET A CA 1
ATOM 737 C C . 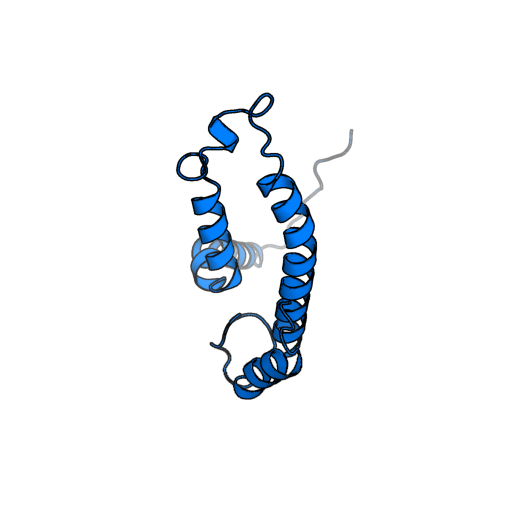MET A 1 91 ? -7.677 -7.958 -17.086 1.00 63.94 91 MET A C 1
ATOM 739 O O . MET A 1 91 ? -8.882 -7.962 -17.337 1.00 63.94 91 MET A O 1
ATOM 743 N N . LEU A 1 92 ? -6.790 -7.424 -17.935 1.00 57.56 92 LEU A N 1
ATOM 744 C CA . LEU A 1 92 ? -7.128 -6.767 -19.206 1.00 57.56 92 LEU A CA 1
ATOM 745 C C . LEU A 1 92 ? -7.436 -7.745 -20.354 1.00 57.56 92 LEU A C 1
ATOM 747 O O . LEU A 1 92 ? -8.035 -7.335 -21.354 1.00 57.56 92 LEU A O 1
ATOM 751 N N . GLY A 1 93 ? -7.144 -9.040 -20.183 1.00 49.00 93 GLY A N 1
ATOM 752 C CA . GLY A 1 93 ? -7.537 -10.106 -21.117 1.00 49.00 93 GLY A CA 1
ATOM 753 C C . GLY A 1 93 ? -9.054 -10.250 -21.326 1.00 49.00 93 GLY A C 1
ATOM 754 O O . GLY A 1 93 ? -9.479 -10.877 -22.288 1.00 49.00 93 GLY A O 1
ATOM 755 N N . TYR A 1 94 ? -9.887 -9.623 -20.485 1.00 47.38 94 TYR A N 1
ATOM 756 C CA . TYR A 1 94 ? -11.344 -9.565 -20.678 1.00 47.38 94 TYR A CA 1
ATOM 757 C C . TYR A 1 94 ? -11.845 -8.314 -21.431 1.00 47.38 94 TYR A C 1
ATOM 759 O O . TYR A 1 94 ? -13.035 -8.229 -21.740 1.00 47.38 94 TYR A O 1
ATOM 767 N N . GLY A 1 95 ? -10.975 -7.342 -21.744 1.00 46.97 95 GLY A N 1
ATOM 768 C CA . GLY A 1 95 ? -11.383 -6.045 -22.311 1.00 46.97 95 GLY A CA 1
ATOM 769 C C . GLY A 1 95 ? -10.598 -5.564 -23.535 1.00 46.97 95 GLY A C 1
ATOM 770 O O . GLY A 1 95 ? -11.189 -4.924 -24.407 1.00 46.97 95 GLY A O 1
ATOM 771 N N . GLN A 1 96 ? -9.304 -5.878 -23.651 1.00 46.41 96 GLN A N 1
ATOM 772 C CA . GLN A 1 96 ? -8.481 -5.371 -24.761 1.00 46.41 96 GLN A CA 1
ATOM 773 C C . GLN A 1 96 ? -8.748 -6.087 -26.088 1.00 46.41 96 GLN A C 1
ATOM 775 O O . GLN A 1 96 ? -8.835 -5.420 -27.119 1.00 46.41 96 GLN A O 1
ATOM 780 N N . GLU A 1 97 ? -9.037 -7.394 -26.076 1.00 44.44 97 GLU A N 1
ATOM 781 C CA . GLU A 1 97 ? -9.388 -8.113 -27.311 1.00 44.44 97 GLU A CA 1
ATOM 782 C C . GLU A 1 97 ? -10.659 -7.567 -27.983 1.00 44.44 97 GLU A C 1
ATOM 784 O O . GLU A 1 97 ? -10.821 -7.696 -29.196 1.00 44.44 97 GLU A O 1
ATOM 789 N N . ARG A 1 98 ? -11.571 -6.943 -27.223 1.00 46.69 98 ARG A N 1
ATOM 790 C CA . ARG A 1 98 ? -12.794 -6.343 -27.777 1.00 46.69 98 ARG A CA 1
ATOM 791 C C . ARG A 1 98 ? -12.557 -4.932 -28.315 1.00 46.69 98 ARG A C 1
ATOM 793 O O . ARG A 1 98 ? -13.234 -4.539 -29.260 1.00 46.69 98 ARG A O 1
ATOM 800 N N . ALA A 1 99 ? -11.612 -4.183 -27.747 1.00 44.78 99 ALA A N 1
ATOM 801 C CA . ALA A 1 99 ? -11.250 -2.852 -28.230 1.00 44.78 99 ALA A CA 1
ATOM 802 C C . ALA A 1 99 ? -10.429 -2.928 -29.530 1.00 44.78 99 ALA A C 1
ATOM 804 O O . ALA A 1 99 ? -10.729 -2.214 -30.484 1.00 44.78 99 ALA A O 1
ATOM 805 N N . GLU A 1 100 ? -9.471 -3.855 -29.616 1.00 42.19 100 GLU A N 1
ATOM 806 C CA . GLU A 1 100 ? -8.641 -4.027 -30.817 1.00 42.19 100 GLU A CA 1
ATOM 807 C C . GLU A 1 100 ? -9.424 -4.636 -31.990 1.00 42.19 100 GLU A C 1
ATOM 809 O O . GLU A 1 100 ? -9.315 -4.144 -33.115 1.00 42.19 100 GLU A O 1
ATOM 814 N N . ARG A 1 101 ? -10.313 -5.613 -31.741 1.00 43.81 101 ARG A N 1
ATOM 815 C CA . ARG A 1 101 ? -11.216 -6.136 -32.787 1.00 43.81 101 ARG A CA 1
ATOM 816 C C . ARG A 1 101 ? -12.195 -5.080 -33.301 1.00 43.81 101 ARG A C 1
ATOM 818 O O . ARG A 1 101 ? -12.455 -5.023 -34.498 1.00 43.81 101 ARG A O 1
ATOM 825 N N . ARG A 1 102 ? -12.683 -4.186 -32.434 1.00 39.03 102 ARG A N 1
ATOM 826 C CA . ARG A 1 102 ? -13.626 -3.130 -32.835 1.00 39.03 102 ARG A CA 1
ATOM 827 C C . ARG A 1 102 ? -12.968 -2.013 -33.647 1.00 39.03 102 ARG A C 1
ATOM 829 O O . ARG A 1 102 ? -13.609 -1.464 -34.539 1.00 39.03 102 ARG A O 1
ATOM 836 N N . CYS A 1 103 ? -11.699 -1.701 -33.384 1.00 46.31 103 CYS A N 1
ATOM 837 C CA . CYS A 1 103 ? -10.924 -0.785 -34.227 1.00 46.31 103 CYS A CA 1
ATOM 838 C C . CYS A 1 103 ? -10.518 -1.429 -35.565 1.00 46.31 103 CYS A C 1
ATOM 840 O O . CYS A 1 103 ? -10.475 -0.738 -36.578 1.00 46.31 103 CYS A O 1
ATOM 842 N N . SER A 1 104 ? -10.288 -2.746 -35.595 1.00 49.59 104 SER A N 1
ATOM 843 C CA . SER A 1 104 ? -10.008 -3.497 -36.828 1.00 49.59 104 SER A CA 1
ATOM 844 C C . SER A 1 104 ? -11.226 -3.609 -37.754 1.00 49.59 104 SER A C 1
ATOM 846 O O . SER A 1 104 ? -11.077 -3.450 -38.964 1.00 49.59 104 SER A O 1
ATOM 848 N N . GLU A 1 105 ? -12.421 -3.856 -37.215 1.00 46.44 105 GLU A N 1
ATOM 849 C CA . GLU A 1 105 ? -13.647 -3.997 -38.017 1.00 46.44 105 GLU A CA 1
ATOM 850 C C . GLU A 1 105 ? -14.154 -2.645 -38.552 1.00 46.44 105 GLU A C 1
ATOM 852 O O . GLU A 1 105 ? -14.676 -2.575 -39.663 1.00 46.44 105 GLU A O 1
ATOM 857 N N . ASN A 1 106 ? -13.920 -1.547 -37.822 1.00 49.50 106 ASN A N 1
ATOM 858 C CA . ASN A 1 106 ? -14.356 -0.204 -38.224 1.00 49.50 106 ASN A CA 1
ATOM 859 C C . ASN A 1 106 ? -13.342 0.566 -39.092 1.00 49.50 106 ASN A C 1
ATOM 861 O O . ASN A 1 106 ? -13.658 1.653 -39.569 1.00 49.50 106 ASN A O 1
ATOM 865 N N . ALA A 1 107 ? -12.145 0.027 -39.344 1.00 47.78 107 ALA A N 1
ATOM 866 C CA . ALA A 1 107 ? -11.157 0.657 -40.229 1.00 47.78 107 ALA A CA 1
ATOM 867 C C . ALA A 1 107 ? -11.470 0.484 -41.733 1.00 47.78 107 ALA A C 1
ATOM 869 O O . ALA A 1 107 ? -10.781 1.064 -42.570 1.00 47.78 107 ALA A O 1
ATOM 870 N N . SER A 1 108 ? -12.505 -0.290 -42.090 1.00 48.16 108 SER A N 1
ATOM 871 C CA . SER A 1 108 ? -12.830 -0.633 -43.486 1.00 48.16 108 SER A CA 1
ATOM 872 C C . SER A 1 108 ? -14.075 0.064 -44.057 1.00 48.16 108 SER A C 1
ATOM 874 O O . SER A 1 108 ? -14.559 -0.327 -45.118 1.00 48.16 108 SER A O 1
ATOM 876 N N . SER A 1 109 ? -14.629 1.097 -43.414 1.00 38.53 109 SER A N 1
ATOM 877 C CA . SER A 1 109 ? -15.725 1.884 -44.008 1.00 38.53 109 SER A CA 1
ATOM 878 C C . SER A 1 109 ? -15.717 3.341 -43.530 1.00 38.53 109 SER A C 1
ATOM 880 O O . SER A 1 109 ? -16.015 3.596 -42.365 1.00 38.53 109 SER A O 1
ATOM 882 N N . PRO A 1 110 ? -15.409 4.323 -44.400 1.00 42.91 110 PRO A N 1
ATOM 883 C CA . PRO A 1 110 ? -15.583 5.728 -44.073 1.00 42.91 110 PRO A CA 1
ATOM 884 C C . PRO A 1 110 ? -17.066 6.074 -44.244 1.00 42.91 110 PRO A C 1
ATOM 886 O O . PRO A 1 110 ? -17.554 6.210 -45.363 1.00 42.91 110 PRO A O 1
ATOM 889 N N . GLY A 1 111 ? -17.804 6.183 -43.141 1.00 38.19 111 GLY A N 1
ATOM 890 C CA . GLY A 1 111 ? -19.234 6.480 -43.187 1.00 38.19 111 GLY A CA 1
ATOM 891 C C . GLY A 1 111 ? -19.771 7.021 -41.867 1.00 38.19 111 GLY A C 1
ATOM 892 O O . GLY A 1 111 ? -20.071 6.250 -40.968 1.00 38.19 111 GLY A O 1
ATOM 893 N N . GLN A 1 112 ? -19.844 8.353 -41.792 1.00 45.09 112 GLN A N 1
ATOM 894 C CA . GLN A 1 112 ? -20.814 9.187 -41.061 1.00 45.09 112 GLN A CA 1
ATOM 895 C C . GLN A 1 112 ? -21.389 8.637 -3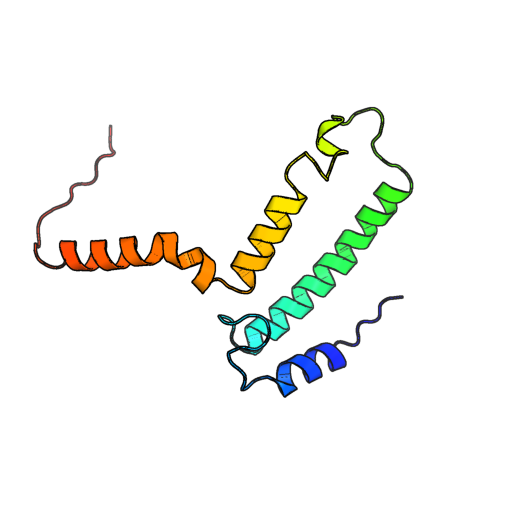9.738 1.00 45.09 112 GLN A C 1
ATOM 897 O O . GLN A 1 112 ? -22.275 7.790 -39.730 1.00 45.09 112 GLN A O 1
ATOM 902 N N . LEU A 1 113 ? -20.988 9.244 -38.617 1.00 37.06 113 LEU A N 1
ATOM 903 C CA . LEU A 1 113 ? -21.730 9.186 -37.354 1.00 37.06 113 LEU A CA 1
ATOM 904 C C . LEU A 1 113 ? -22.146 10.607 -36.965 1.00 37.06 113 LEU A C 1
ATOM 906 O O . LEU A 1 113 ? -21.334 11.399 -36.489 1.00 37.06 113 LEU A O 1
ATOM 910 N N . GLU A 1 114 ? -23.416 10.924 -37.216 1.00 38.25 114 GLU A N 1
ATOM 911 C CA . GLU A 1 114 ? -24.098 12.062 -36.604 1.00 38.25 114 GLU A CA 1
ATOM 912 C C . GLU A 1 114 ? -24.236 11.836 -35.088 1.00 38.25 114 GLU A C 1
ATOM 914 O O . GLU A 1 114 ? -24.473 10.720 -34.620 1.00 38.25 114 GLU A O 1
ATOM 919 N N . SER A 1 115 ? -24.052 12.911 -34.320 1.00 37.97 115 SER A N 1
ATOM 920 C CA . SER A 1 115 ? -24.143 12.942 -32.856 1.00 37.97 115 SER A CA 1
ATOM 921 C C . SER A 1 115 ? -25.609 12.924 -32.399 1.00 37.97 115 S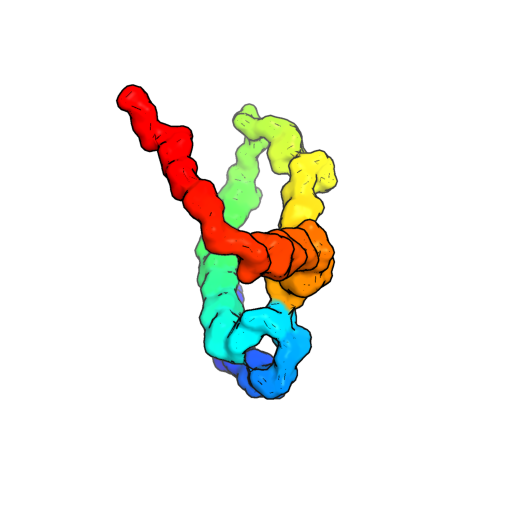ER A C 1
ATOM 923 O O . SER A 1 115 ? -26.360 13.809 -32.813 1.00 37.97 115 SER A O 1
ATOM 925 N N . PRO A 1 116 ? -26.048 12.000 -31.522 1.00 47.22 116 PRO A N 1
ATOM 926 C CA . PRO A 1 116 ? -27.447 11.912 -31.138 1.00 47.22 116 PRO A CA 1
ATOM 927 C C . PRO A 1 116 ? -27.702 12.586 -29.787 1.00 47.22 116 PRO A C 1
ATOM 929 O O . PRO A 1 116 ? -28.176 11.919 -28.882 1.00 47.22 116 PRO A O 1
ATOM 932 N N . TYR A 1 117 ? -27.406 13.881 -29.625 1.00 36.12 117 TYR A N 1
ATOM 933 C CA . TYR A 1 117 ? -27.951 14.678 -28.512 1.00 36.12 117 TYR A CA 1
ATOM 934 C C . TYR A 1 117 ? -27.994 16.170 -28.858 1.00 36.12 117 TYR A C 1
ATOM 936 O O . TYR A 1 117 ? -26.999 16.858 -28.676 1.00 36.12 117 TYR A O 1
ATOM 944 N N . HIS A 1 118 ? -29.152 16.674 -29.295 1.00 35.03 118 HIS A N 1
ATOM 945 C CA . HIS A 1 118 ? -29.657 18.007 -28.947 1.00 35.03 118 HIS A CA 1
ATOM 946 C C . HIS A 1 118 ? -31.187 18.034 -29.114 1.00 35.03 118 HIS A C 1
ATOM 948 O O . HIS A 1 118 ? -31.729 17.369 -29.994 1.00 35.03 118 HIS A O 1
ATOM 954 N N . HIS A 1 119 ? -31.831 18.738 -28.180 1.00 37.75 119 HIS A N 1
ATOM 955 C CA . HIS A 1 119 ? -33.266 19.007 -28.060 1.00 37.75 119 HIS A CA 1
ATOM 956 C C . HIS A 1 119 ? -33.909 19.614 -29.309 1.00 37.75 119 HIS A C 1
ATOM 958 O O . HIS A 1 119 ? -33.214 20.387 -30.006 1.00 37.75 119 HIS A O 1
#